Protein AF-A0A5N8HIT4-F1 (afdb_monomer)

Structure (mmCIF, N/CA/C/O backbone):
data_AF-A0A5N8HIT4-F1
#
_entry.id   AF-A0A5N8HIT4-F1
#
loop_
_atom_site.group_PDB
_atom_site.id
_atom_site.type_symbol
_atom_site.label_atom_id
_atom_site.label_alt_id
_atom_site.label_comp_id
_atom_site.label_asym_id
_atom_site.label_entity_id
_atom_site.label_seq_id
_atom_site.pdbx_PDB_ins_code
_atom_site.Cartn_x
_atom_site.Cartn_y
_atom_site.Cartn_z
_atom_site.occupancy
_atom_site.B_iso_or_equiv
_atom_site.auth_seq_id
_atom_site.auth_comp_id
_atom_site.auth_asym_id
_atom_site.auth_atom_id
_atom_site.pdbx_PDB_model_num
ATOM 1 N N . ILE A 1 1 ? 1.094 -3.490 1.714 1.00 97.12 1 I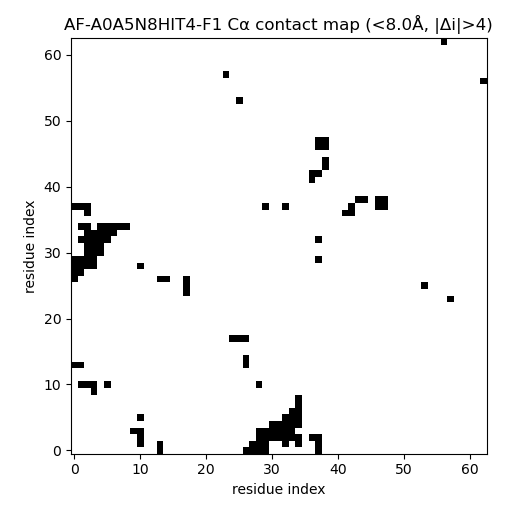LE A N 1
ATOM 2 C CA . ILE A 1 1 ? 1.764 -2.864 0.553 1.00 97.12 1 ILE A CA 1
ATOM 3 C C . ILE A 1 1 ? 2.147 -3.975 -0.410 1.00 97.12 1 ILE A C 1
ATOM 5 O O . ILE A 1 1 ? 2.573 -5.015 0.073 1.00 97.12 1 ILE A O 1
ATOM 9 N N . HIS A 1 2 ? 1.903 -3.823 -1.712 1.00 98.50 2 HIS A N 1
ATOM 10 C CA . HIS A 1 2 ? 2.139 -4.887 -2.696 1.00 98.50 2 HIS A CA 1
ATOM 11 C C . HIS A 1 2 ? 2.533 -4.300 -4.055 1.00 98.50 2 HIS A C 1
ATOM 13 O O . HIS A 1 2 ? 1.938 -3.315 -4.490 1.00 98.50 2 HIS A O 1
ATOM 19 N N . GLY A 1 3 ? 3.503 -4.909 -4.736 1.00 98.31 3 GLY A N 1
ATOM 20 C CA . GLY A 1 3 ? 3.896 -4.546 -6.097 1.00 98.31 3 GLY A CA 1
ATOM 21 C C . GLY A 1 3 ? 3.059 -5.224 -7.187 1.00 98.31 3 GLY A C 1
ATOM 22 O O . GLY A 1 3 ? 2.951 -6.444 -7.227 1.00 98.31 3 GLY A O 1
ATOM 23 N N . LYS A 1 4 ? 2.450 -4.470 -8.108 1.00 98.44 4 LYS A N 1
ATOM 24 C CA . LYS A 1 4 ? 1.617 -5.057 -9.177 1.00 98.44 4 LYS A CA 1
ATOM 25 C C . LYS A 1 4 ? 2.422 -5.825 -10.233 1.00 98.44 4 LYS A C 1
ATOM 27 O O . LYS A 1 4 ? 1.812 -6.576 -10.993 1.00 98.44 4 LYS A O 1
ATOM 32 N N . ALA A 1 5 ? 3.747 -5.665 -10.255 1.00 98.06 5 ALA A N 1
ATOM 33 C CA . ALA A 1 5 ? 4.680 -6.448 -11.063 1.00 98.06 5 ALA A CA 1
ATOM 34 C C . ALA A 1 5 ? 5.339 -7.600 -10.269 1.00 98.06 5 ALA A C 1
ATOM 36 O O . ALA A 1 5 ? 6.277 -8.231 -10.755 1.00 98.06 5 ALA A O 1
ATOM 37 N N . ASP A 1 6 ? 4.860 -7.901 -9.055 1.00 98.31 6 ASP A N 1
ATOM 38 C CA . ASP A 1 6 ? 5.296 -9.065 -8.284 1.00 98.31 6 ASP A CA 1
ATOM 39 C C . ASP A 1 6 ? 4.955 -10.368 -9.030 1.00 98.31 6 ASP A C 1
ATOM 41 O O . ASP A 1 6 ? 3.790 -10.735 -9.203 1.00 98.31 6 ASP A O 1
ATOM 45 N N . HIS A 1 7 ? 5.999 -11.061 -9.484 1.00 97.25 7 HIS A N 1
ATOM 46 C CA . HIS A 1 7 ? 5.916 -12.336 -10.195 1.00 97.25 7 HIS A CA 1
ATOM 47 C C . HIS A 1 7 ? 5.971 -13.556 -9.260 1.00 97.25 7 HIS A C 1
ATOM 49 O O . HIS A 1 7 ? 5.816 -14.686 -9.720 1.00 97.25 7 HIS A O 1
ATOM 55 N N . VAL A 1 8 ? 6.201 -13.343 -7.962 1.00 98.38 8 VAL A N 1
ATOM 56 C CA . VAL A 1 8 ? 6.251 -14.388 -6.934 1.00 98.38 8 VAL A CA 1
ATOM 57 C C . VAL A 1 8 ? 4.871 -14.553 -6.302 1.00 98.38 8 VAL A C 1
ATOM 59 O O . VAL A 1 8 ? 4.358 -15.670 -6.240 1.00 98.38 8 VAL A O 1
ATOM 62 N N . ILE A 1 9 ? 4.245 -13.451 -5.866 1.00 97.50 9 ILE A N 1
ATOM 63 C CA . ILE A 1 9 ? 2.919 -13.445 -5.231 1.00 97.50 9 ILE A CA 1
ATOM 64 C C . ILE A 1 9 ? 1.960 -12.492 -5.973 1.00 97.50 9 ILE A C 1
ATOM 66 O O . ILE A 1 9 ? 2.208 -11.286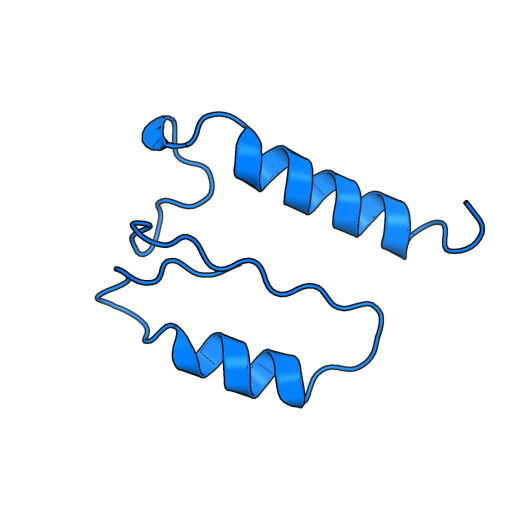 -6.013 1.00 97.50 9 ILE A O 1
ATOM 70 N N . PRO A 1 10 ? 0.805 -12.975 -6.478 1.00 98.12 10 PRO A N 1
ATOM 71 C CA . PRO A 1 10 ? -0.197 -12.120 -7.115 1.00 98.12 10 PRO A CA 1
ATOM 72 C C . PRO A 1 10 ? -0.745 -11.034 -6.179 1.00 98.12 10 PRO A C 1
ATOM 74 O O . PRO A 1 10 ? -1.207 -11.317 -5.070 1.00 98.12 10 PRO A O 1
ATOM 77 N N . TRP A 1 11 ? -0.773 -9.786 -6.648 1.00 98.38 11 TRP A N 1
ATOM 78 C CA . TRP A 1 11 ? -1.212 -8.629 -5.857 1.00 98.38 11 TRP A CA 1
ATOM 79 C C . TRP A 1 11 ? -2.692 -8.679 -5.444 1.00 98.38 11 TRP A C 1
ATOM 81 O O . TRP A 1 11 ? -3.072 -8.113 -4.419 1.00 98.38 11 TRP A O 1
ATOM 91 N N . GLN A 1 12 ? -3.524 -9.427 -6.170 1.00 98.50 12 GLN A N 1
ATOM 92 C CA . GLN A 1 12 ? -4.934 -9.662 -5.843 1.00 98.50 12 GLN A CA 1
ATOM 93 C C . GLN A 1 12 ? -5.108 -10.413 -4.511 1.00 98.50 12 GLN A C 1
ATOM 95 O O . GLN A 1 12 ? -6.155 -10.317 -3.867 1.00 98.50 12 GLN A O 1
ATOM 100 N N . HIS A 1 13 ? -4.080 -11.133 -4.037 1.00 98.44 13 HIS A N 1
ATOM 101 C CA . HIS A 1 13 ? -4.096 -11.696 -2.685 1.00 98.44 13 HIS A CA 1
ATOM 102 C C . HIS A 1 13 ? -4.170 -10.589 -1.625 1.00 98.44 13 HIS A C 1
ATOM 104 O O . HIS A 1 13 ? -4.915 -10.727 -0.653 1.00 98.44 13 HIS A O 1
ATOM 110 N N . SER A 1 14 ? -3.472 -9.469 -1.838 1.00 98.12 14 SER A N 1
ATOM 111 C CA . SER A 1 14 ? -3.543 -8.306 -0.952 1.00 98.12 14 SER A CA 1
ATOM 112 C C . SER A 1 14 ? -4.927 -7.654 -0.970 1.00 98.12 14 SER A C 1
ATOM 114 O O . SER A 1 14 ? -5.416 -7.285 0.093 1.00 98.12 14 SER A O 1
ATOM 116 N N . GLU A 1 15 ? -5.610 -7.574 -2.120 1.00 98.31 15 GLU A N 1
ATOM 117 C CA . GLU A 1 15 ? -7.004 -7.091 -2.182 1.00 98.31 15 GLU A CA 1
ATOM 118 C C . GLU A 1 15 ? -7.946 -7.977 -1.362 1.00 98.31 15 GLU A C 1
ATOM 120 O O . GLU A 1 15 ? -8.745 -7.483 -0.562 1.00 98.31 15 GLU A O 1
ATOM 125 N N . LYS A 1 16 ? -7.813 -9.302 -1.506 1.00 98.50 16 LYS A N 1
ATOM 126 C CA . LYS A 1 16 ? -8.615 -10.262 -0.743 1.00 98.50 16 LYS A CA 1
ATOM 127 C C . LYS A 1 16 ? -8.381 -10.105 0.759 1.00 98.50 16 LYS A C 1
ATOM 129 O O . LYS A 1 16 ? -9.349 -9.997 1.510 1.00 98.50 16 LYS A O 1
ATOM 134 N N . LEU A 1 17 ? -7.124 -10.043 1.201 1.00 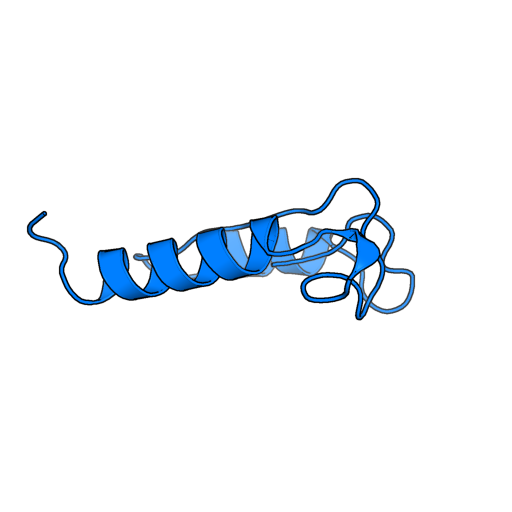98.38 17 LEU A N 1
ATOM 135 C CA . LEU A 1 17 ? -6.786 -9.826 2.611 1.00 98.38 17 LEU A CA 1
ATOM 136 C C . LEU A 1 17 ? -7.297 -8.471 3.117 1.00 98.38 17 LEU A C 1
ATOM 138 O O . LEU A 1 17 ? -7.880 -8.406 4.198 1.00 98.38 17 LEU A O 1
ATOM 142 N N . TYR A 1 18 ? -7.153 -7.409 2.321 1.00 98.50 18 TYR A N 1
ATOM 143 C CA . TYR A 1 18 ? -7.647 -6.078 2.662 1.00 98.50 18 TYR A CA 1
ATOM 144 C C . TYR A 1 18 ? -9.167 -6.062 2.846 1.00 98.50 18 TYR A C 1
ATOM 146 O O . TYR A 1 18 ? -9.657 -5.463 3.802 1.00 98.50 18 TYR A O 1
ATOM 154 N N . SER A 1 19 ? -9.925 -6.766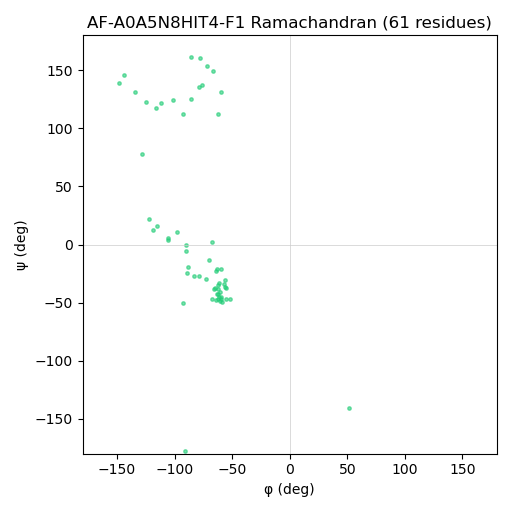 1.999 1.00 98.31 19 SER A N 1
ATOM 155 C CA . SER A 1 19 ? -11.386 -6.865 2.137 1.00 98.31 19 SER A CA 1
ATOM 156 C C . SER A 1 19 ? -11.822 -7.525 3.455 1.00 98.31 19 SER A C 1
ATOM 158 O O . SER A 1 19 ? -12.831 -7.128 4.032 1.00 98.31 19 SER A O 1
ATOM 160 N N . LEU A 1 20 ? -11.030 -8.477 3.964 1.00 98.50 20 LEU A N 1
ATOM 161 C CA . LEU A 1 20 ? -11.320 -9.246 5.180 1.00 98.50 20 LEU A CA 1
ATOM 162 C C . LEU A 1 20 ? -10.791 -8.590 6.465 1.00 98.50 20 LEU A C 1
ATOM 164 O O . LEU A 1 20 ? -11.295 -8.873 7.552 1.00 98.50 20 LEU A O 1
ATOM 168 N N . ALA A 1 21 ? -9.766 -7.743 6.365 1.00 98.06 21 ALA A N 1
ATOM 169 C CA . ALA A 1 21 ? -9.169 -7.072 7.515 1.00 98.06 21 ALA A CA 1
ATOM 170 C C . ALA A 1 21 ? -10.145 -6.073 8.169 1.00 98.06 21 ALA A C 1
ATOM 172 O O . ALA A 1 21 ? -10.982 -5.465 7.498 1.00 98.06 21 ALA A O 1
ATOM 173 N N . LYS A 1 22 ? -10.021 -5.875 9.484 1.00 97.50 22 LYS A N 1
ATOM 174 C CA . LYS A 1 22 ? -10.743 -4.825 10.224 1.00 97.50 22 LYS A CA 1
ATOM 175 C C . LYS A 1 22 ? -9.970 -3.505 10.170 1.00 97.50 22 LYS A C 1
ATOM 177 O O . LYS A 1 22 ? -8.777 -3.506 9.882 1.00 97.50 22 LYS A O 1
ATOM 182 N N . GLU A 1 23 ? -10.657 -2.402 10.447 1.00 95.75 23 GLU A N 1
ATOM 183 C CA . GLU A 1 23 ? -10.025 -1.086 10.574 1.00 95.75 23 GLU A CA 1
ATOM 184 C C . GLU A 1 23 ? -9.187 -0.963 11.864 1.00 95.75 23 GLU A C 1
ATOM 186 O O . GLU A 1 23 ? -9.514 -1.625 12.857 1.00 95.75 23 GLU A O 1
ATOM 191 N N . PRO A 1 24 ? -8.152 -0.098 11.876 1.00 96.00 24 PRO A N 1
ATOM 192 C CA . PRO A 1 24 ? -7.656 0.692 10.741 1.00 96.00 24 PRO A CA 1
ATOM 193 C C . PRO A 1 24 ? -6.833 -0.150 9.750 1.00 96.00 24 PRO A C 1
ATOM 195 O O . PRO A 1 24 ? -5.985 -0.947 10.154 1.00 96.00 24 PRO A O 1
ATOM 198 N N . LYS A 1 25 ? -7.044 0.044 8.443 1.00 97.00 25 LYS A N 1
ATOM 199 C CA . LYS A 1 25 ? -6.280 -0.627 7.376 1.00 97.00 25 LYS A CA 1
ATOM 200 C C . LYS A 1 25 ? -6.035 0.282 6.172 1.00 97.00 25 LYS A C 1
ATOM 202 O O . LYS A 1 25 ? -6.893 1.053 5.752 1.00 97.00 25 LYS A O 1
ATOM 207 N N . ARG A 1 26 ? -4.879 0.115 5.525 1.00 97.88 26 ARG A N 1
ATOM 208 C CA . ARG A 1 26 ? -4.527 0.810 4.277 1.00 97.88 26 ARG A CA 1
ATOM 209 C C . ARG A 1 26 ? -3.919 -0.163 3.270 1.00 97.88 26 ARG A C 1
ATOM 211 O O . ARG A 1 26 ? -3.004 -0.914 3.606 1.00 97.88 26 ARG A O 1
ATOM 218 N N . LEU A 1 27 ? -4.413 -0.141 2.033 1.00 98.06 27 LEU A N 1
ATOM 219 C CA . LEU A 1 27 ? -3.826 -0.878 0.915 1.00 98.06 27 LEU A CA 1
ATOM 220 C C . LEU A 1 27 ? -3.005 0.083 0.052 1.00 98.06 27 LEU A C 1
ATOM 222 O O . LEU A 1 27 ? -3.523 1.082 -0.431 1.00 98.06 27 LEU A O 1
ATOM 226 N N . ILE A 1 28 ? -1.729 -0.243 -0.145 1.00 98.00 28 ILE A N 1
ATOM 227 C CA . ILE A 1 28 ? -0.808 0.487 -1.024 1.00 98.00 28 ILE A CA 1
ATOM 228 C C . ILE A 1 28 ? -0.406 -0.476 -2.141 1.00 98.00 28 ILE A C 1
ATOM 230 O O . ILE A 1 28 ? 0.174 -1.527 -1.845 1.00 98.00 28 ILE A O 1
ATOM 234 N N . LEU A 1 29 ? -0.737 -0.138 -3.389 1.00 98.06 29 LEU A N 1
ATOM 235 C CA . LEU A 1 29 ? -0.379 -0.904 -4.584 1.00 98.06 29 LEU A CA 1
ATOM 236 C C . LEU A 1 29 ? 0.621 -0.107 -5.424 1.00 98.06 29 LEU A C 1
ATOM 238 O O . LEU A 1 29 ? 0.313 1.005 -5.843 1.00 98.06 29 LEU A O 1
ATOM 242 N N . ILE A 1 30 ? 1.792 -0.687 -5.679 1.00 97.94 30 ILE A N 1
ATOM 243 C CA . ILE A 1 30 ? 2.882 -0.068 -6.446 1.00 97.9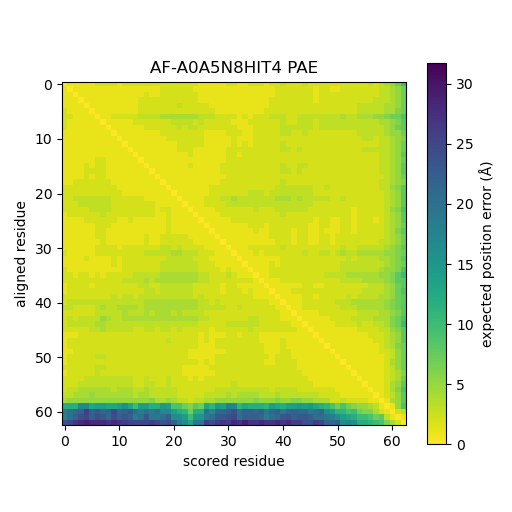4 30 ILE A CA 1
ATOM 244 C C . ILE A 1 30 ? 2.719 -0.493 -7.913 1.00 97.94 30 ILE A C 1
ATOM 246 O O . ILE A 1 30 ? 2.867 -1.687 -8.184 1.00 97.94 30 ILE A O 1
ATOM 250 N N . PRO A 1 31 ? 2.384 0.408 -8.860 1.00 96.62 31 PRO A N 1
ATOM 251 C CA . PRO A 1 31 ? 2.043 0.024 -10.235 1.00 96.62 31 PRO A CA 1
ATOM 252 C C . PRO A 1 31 ? 3.102 -0.816 -10.961 1.00 96.62 31 PRO A C 1
ATOM 254 O O . PRO A 1 31 ? 2.743 -1.736 -11.690 1.00 96.62 31 PRO A O 1
ATOM 257 N N . ASP A 1 32 ? 4.380 -0.528 -10.734 1.00 96.62 32 ASP A N 1
ATOM 258 C CA . ASP A 1 32 ? 5.542 -1.154 -11.371 1.00 96.62 32 ASP A CA 1
ATOM 259 C C . ASP A 1 32 ? 6.470 -1.870 -10.370 1.00 96.62 32 ASP A C 1
ATOM 261 O O . ASP A 1 32 ? 7.593 -2.230 -10.720 1.00 96.62 32 ASP A O 1
ATOM 265 N N . GLY A 1 33 ? 6.004 -2.068 -9.131 1.00 97.62 33 GLY A N 1
ATOM 266 C CA . GLY A 1 33 ? 6.796 -2.657 -8.054 1.00 97.62 33 GLY A CA 1
ATOM 267 C C . GLY A 1 33 ? 6.896 -4.174 -8.158 1.00 97.62 33 GLY A C 1
ATOM 268 O O . GLY A 1 33 ? 5.886 -4.849 -8.375 1.00 97.62 33 GLY A O 1
ATOM 269 N N . GLU A 1 34 ? 8.099 -4.700 -7.953 1.00 97.62 34 GLU A N 1
ATOM 270 C CA . GLU A 1 34 ? 8.378 -6.136 -7.839 1.00 97.62 34 GLU A CA 1
ATOM 271 C C . GLU A 1 34 ? 8.312 -6.629 -6.377 1.00 97.62 34 GLU A C 1
ATOM 273 O O . GLU A 1 34 ? 8.016 -5.871 -5.451 1.00 97.62 34 GLU A O 1
ATOM 278 N N . HIS A 1 35 ? 8.605 -7.916 -6.157 1.00 97.69 35 HIS A N 1
ATOM 279 C CA . HIS A 1 35 ? 8.412 -8.613 -4.879 1.00 97.69 35 HIS A CA 1
ATOM 280 C C . HIS A 1 35 ? 9.117 -7.962 -3.669 1.00 97.69 35 HIS A C 1
ATOM 282 O O . HIS A 1 35 ? 8.567 -7.937 -2.571 1.00 97.69 35 HIS 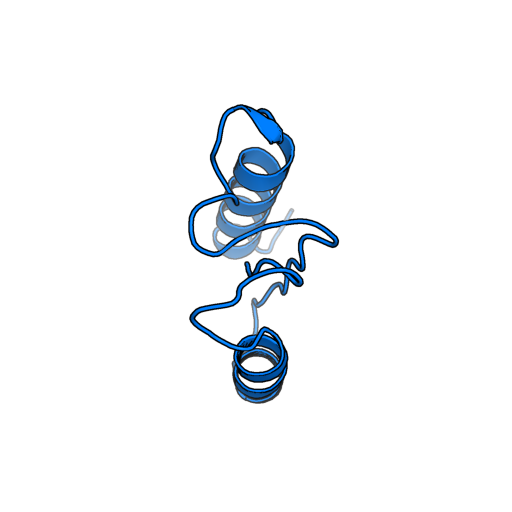A O 1
ATOM 288 N N . ILE A 1 36 ? 10.320 -7.408 -3.858 1.00 95.75 36 ILE A N 1
ATOM 289 C CA . ILE A 1 36 ? 11.138 -6.791 -2.791 1.00 95.75 36 ILE A CA 1
ATOM 290 C C . ILE A 1 36 ? 11.337 -5.281 -2.985 1.00 95.75 36 ILE A C 1
ATOM 292 O O . ILE A 1 36 ? 12.219 -4.678 -2.380 1.00 95.75 36 ILE A O 1
ATOM 296 N N . ASP A 1 37 ? 10.528 -4.666 -3.846 1.00 95.62 37 ASP A N 1
ATOM 297 C CA . ASP A 1 37 ? 10.823 -3.341 -4.394 1.00 95.62 37 ASP A CA 1
ATOM 298 C C . ASP A 1 37 ? 10.300 -2.188 -3.524 1.00 95.62 37 ASP A C 1
ATOM 300 O O . ASP A 1 37 ? 10.778 -1.066 -3.610 1.00 95.62 37 ASP A O 1
ATOM 304 N N . ALA A 1 38 ? 9.336 -2.455 -2.641 1.00 95.69 38 ALA A N 1
ATOM 305 C CA . ALA A 1 38 ? 8.587 -1.415 -1.933 1.00 95.69 38 ALA A CA 1
ATOM 306 C C . ALA A 1 38 ? 9.441 -0.415 -1.132 1.00 95.69 38 ALA A C 1
ATOM 308 O O . ALA A 1 38 ? 9.032 0.730 -0.980 1.00 95.69 38 ALA A O 1
ATOM 309 N N . PHE A 1 39 ? 10.599 -0.832 -0.617 1.00 95.88 39 PHE A N 1
ATOM 310 C CA . PHE A 1 39 ? 11.524 0.030 0.132 1.00 95.88 39 PHE A CA 1
ATOM 311 C C . PHE A 1 39 ? 12.921 0.077 -0.498 1.00 95.88 39 PHE A C 1
ATOM 313 O O . PHE A 1 39 ? 13.897 0.342 0.205 1.00 95.88 39 PHE A O 1
ATOM 320 N N . SER A 1 40 ? 13.020 -0.247 -1.789 1.00 95.69 40 SER A N 1
ATOM 321 C CA . SER A 1 40 ? 14.260 -0.138 -2.551 1.00 95.69 40 SER A CA 1
ATOM 322 C C . SER A 1 40 ? 14.527 1.320 -2.942 1.00 95.69 40 SER A C 1
ATOM 324 O O . SER A 1 40 ? 13.609 2.142 -3.012 1.00 95.69 40 SER A O 1
ATOM 326 N N . ASP A 1 41 ? 15.779 1.628 -3.284 1.00 95.81 41 ASP A N 1
ATOM 327 C CA . ASP A 1 41 ? 16.179 2.969 -3.730 1.00 95.81 41 ASP A CA 1
ATOM 328 C C . ASP A 1 41 ? 15.430 3.434 -4.994 1.00 95.81 41 ASP A C 1
ATOM 330 O O . ASP A 1 41 ? 15.323 4.636 -5.237 1.00 95.81 41 ASP A O 1
ATOM 334 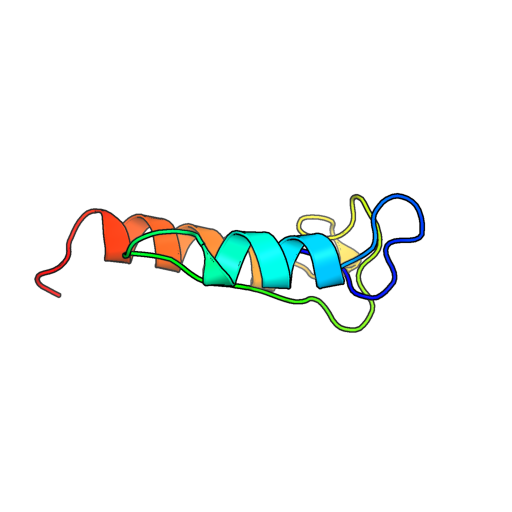N N . ARG A 1 42 ? 14.865 2.507 -5.788 1.00 95.38 42 ARG A N 1
ATOM 335 C CA . ARG A 1 42 ? 14.107 2.812 -7.016 1.00 95.38 42 ARG A CA 1
ATOM 336 C C . ARG A 1 42 ? 12.926 3.746 -6.755 1.00 95.38 42 ARG A C 1
ATOM 338 O O . ARG A 1 42 ? 12.601 4.564 -7.612 1.00 95.38 42 ARG A O 1
ATOM 345 N N . HIS A 1 43 ? 12.295 3.618 -5.591 1.00 94.06 43 HIS A N 1
ATOM 346 C CA . HIS A 1 43 ? 11.105 4.388 -5.217 1.00 94.06 43 HIS A CA 1
ATOM 347 C C . HIS A 1 43 ? 11.403 5.482 -4.186 1.00 94.06 43 HIS A C 1
ATOM 349 O O . HIS A 1 43 ? 10.480 6.161 -3.725 1.00 94.06 43 HIS A O 1
ATOM 355 N N . GLY A 1 44 ? 12.680 5.661 -3.823 1.00 95.12 44 GLY A N 1
ATOM 356 C CA . GLY A 1 44 ? 13.097 6.532 -2.727 1.00 95.12 44 GLY A CA 1
ATOM 357 C C . GLY A 1 44 ? 12.330 6.224 -1.437 1.00 95.12 44 GL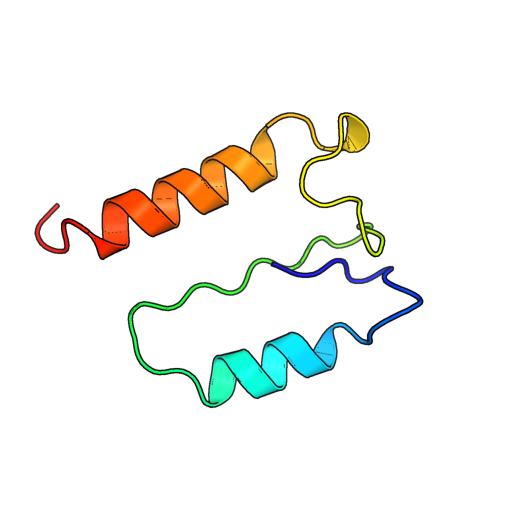Y A C 1
ATOM 358 O O . GLY A 1 44 ? 12.021 5.072 -1.131 1.00 95.12 44 GLY A O 1
ATOM 359 N N . ASP A 1 45 ? 11.962 7.267 -0.695 1.00 96.31 45 ASP A N 1
ATOM 360 C CA . ASP A 1 45 ? 11.240 7.121 0.573 1.00 96.31 45 ASP A CA 1
ATOM 361 C C . ASP A 1 45 ? 9.708 7.127 0.435 1.00 96.31 45 ASP A C 1
ATOM 363 O O . ASP A 1 45 ? 9.010 6.931 1.428 1.00 96.31 45 ASP A O 1
ATOM 367 N N . VAL A 1 46 ? 9.155 7.262 -0.776 1.00 96.31 46 VAL A N 1
ATOM 368 C CA . VAL A 1 46 ? 7.711 7.490 -1.009 1.00 96.31 46 VAL A CA 1
ATOM 369 C C . VAL A 1 46 ? 6.821 6.467 -0.295 1.00 96.31 46 VAL A C 1
ATOM 371 O O . VAL A 1 46 ? 5.829 6.812 0.350 1.00 96.31 46 VAL A O 1
ATOM 374 N N . TYR A 1 47 ? 7.155 5.183 -0.399 1.00 97.31 47 TYR A N 1
ATOM 375 C CA . TYR A 1 47 ? 6.365 4.120 0.223 1.00 97.31 47 TYR A CA 1
ATOM 376 C C . TYR A 1 47 ? 6.704 3.903 1.697 1.00 97.31 47 TYR A C 1
ATOM 378 O O . TYR A 1 47 ? 5.840 3.474 2.469 1.00 97.31 47 TYR A O 1
ATOM 386 N N . ARG A 1 48 ? 7.935 4.228 2.106 1.00 96.62 48 ARG A N 1
ATOM 387 C CA . ARG A 1 48 ? 8.335 4.240 3.515 1.00 96.62 48 ARG A CA 1
ATOM 388 C C . ARG A 1 48 ? 7.546 5.305 4.2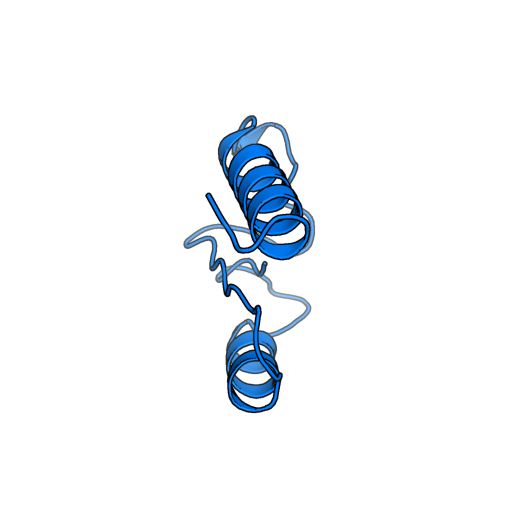73 1.00 96.62 48 ARG A C 1
ATOM 390 O O . ARG A 1 48 ? 6.970 4.995 5.312 1.00 96.62 48 ARG A O 1
ATOM 397 N N . GLU A 1 49 ? 7.458 6.515 3.732 1.00 97.75 49 GLU A N 1
ATOM 398 C CA . GLU A 1 49 ? 6.693 7.625 4.303 1.00 97.75 49 GLU A CA 1
ATOM 399 C C . GLU A 1 49 ? 5.208 7.277 4.429 1.00 97.75 49 GLU A C 1
ATOM 401 O O . GLU A 1 49 ? 4.634 7.452 5.500 1.00 97.75 49 GLU A O 1
ATOM 406 N N . GLN A 1 50 ? 4.597 6.676 3.401 1.00 97.56 50 GLN A N 1
ATOM 407 C CA . GLN A 1 50 ? 3.202 6.218 3.479 1.00 97.56 50 GLN A CA 1
ATOM 408 C C . GLN A 1 50 ? 2.971 5.140 4.548 1.00 97.56 50 GLN A C 1
ATOM 410 O O . GLN A 1 50 ? 1.897 5.100 5.158 1.00 97.56 50 GLN A O 1
ATOM 415 N N . MET A 1 51 ? 3.945 4.248 4.767 1.00 96.69 51 MET A N 1
ATOM 416 C CA . MET A 1 51 ? 3.876 3.250 5.837 1.00 96.69 51 MET A CA 1
ATOM 417 C C . MET A 1 51 ? 3.961 3.917 7.212 1.00 96.69 51 MET A C 1
ATOM 419 O O . MET A 1 51 ? 3.165 3.594 8.093 1.00 96.69 51 MET A O 1
ATOM 423 N N . VAL A 1 52 ? 4.910 4.839 7.395 1.00 96.88 52 VAL A N 1
ATOM 424 C CA . VAL A 1 52 ? 5.092 5.575 8.654 1.00 96.88 52 VAL A CA 1
ATOM 425 C C . VAL A 1 52 ? 3.856 6.415 8.968 1.00 96.88 52 VAL A C 1
ATOM 427 O O . VAL A 1 52 ? 3.340 6.322 10.078 1.00 96.88 52 VAL A O 1
ATOM 430 N N . ASP A 1 53 ? 3.329 7.150 7.988 1.00 96.88 53 ASP A N 1
ATOM 431 C CA . ASP A 1 53 ? 2.088 7.920 8.112 1.00 96.88 53 ASP A CA 1
ATOM 432 C C . ASP A 1 53 ? 0.915 7.037 8.561 1.00 96.88 53 ASP A C 1
ATOM 434 O O . ASP A 1 53 ? 0.215 7.360 9.523 1.00 96.88 53 ASP A O 1
ATOM 438 N N . PHE A 1 54 ? 0.740 5.869 7.931 1.00 96.38 54 PHE A N 1
ATOM 439 C CA . PHE A 1 54 ? -0.303 4.932 8.343 1.00 96.38 54 PHE A CA 1
ATOM 440 C C . PHE A 1 54 ? -0.129 4.498 9.802 1.00 96.38 54 PHE A C 1
ATOM 442 O O . PHE A 1 54 ? -1.085 4.578 10.572 1.00 96.38 54 PHE A O 1
ATOM 449 N N . ILE A 1 55 ? 1.076 4.079 10.196 1.00 95.50 55 ILE A N 1
ATOM 450 C CA . ILE A 1 55 ? 1.351 3.634 11.568 1.00 95.50 55 ILE A CA 1
ATOM 451 C C . ILE A 1 55 ? 1.056 4.760 12.567 1.00 95.50 55 ILE A C 1
ATOM 453 O O . ILE A 1 55 ? 0.362 4.526 13.553 1.00 95.50 55 ILE A O 1
ATOM 457 N N . LEU A 1 56 ? 1.525 5.983 12.306 1.00 96.25 56 LEU A N 1
ATOM 458 C CA . LEU A 1 56 ? 1.295 7.127 13.190 1.00 96.25 56 LEU A CA 1
ATOM 459 C C . LEU A 1 56 ? -0.196 7.479 13.305 1.00 96.25 56 LEU A C 1
ATOM 461 O O . LEU A 1 56 ? -0.679 7.692 14.417 1.00 96.25 56 LEU A O 1
ATOM 465 N N . SER A 1 57 ? -0.938 7.470 12.191 1.00 94.19 57 SER A N 1
ATOM 466 C CA . SER A 1 57 ? -2.390 7.720 12.190 1.00 94.19 57 SER A CA 1
ATOM 467 C C . SER A 1 57 ? -3.180 6.639 12.940 1.00 94.19 57 SER A C 1
ATOM 469 O O . SER A 1 57 ? -4.122 6.940 13.668 1.00 94.19 57 SER A O 1
ATOM 471 N N . ALA A 1 58 ? -2.765 5.373 12.828 1.00 93.56 58 ALA A N 1
ATOM 472 C CA . ALA A 1 58 ? -3.416 4.257 13.507 1.00 93.56 58 ALA A CA 1
ATOM 473 C C . ALA A 1 58 ? -3.146 4.249 15.021 1.00 93.56 58 ALA A C 1
ATOM 475 O O . ALA A 1 58 ? -3.985 3.781 15.789 1.00 93.56 58 ALA A O 1
ATOM 476 N N . LEU A 1 59 ? -1.987 4.762 15.451 1.00 91.06 59 LEU A N 1
ATOM 477 C CA . LEU A 1 59 ? -1.621 4.871 16.865 1.00 91.06 59 LEU A CA 1
ATOM 478 C C . LEU A 1 59 ? -2.286 6.061 17.567 1.00 91.06 59 LEU A C 1
ATOM 480 O O . LEU A 1 59 ? -2.520 5.984 18.770 1.00 91.06 59 LEU A O 1
ATOM 484 N N . ASN A 1 60 ? -2.621 7.128 16.834 1.00 83.94 60 ASN A N 1
ATOM 485 C CA . ASN A 1 60 ? -3.264 8.329 17.374 1.00 83.94 60 ASN A CA 1
ATOM 486 C C . ASN A 1 60 ? -4.526 8.700 16.572 1.00 83.94 60 ASN A C 1
ATOM 488 O O . ASN A 1 60 ? -4.492 9.658 15.802 1.00 83.94 60 ASN A O 1
ATOM 492 N N . PRO A 1 61 ? -5.667 8.014 16.779 1.00 64.75 61 PRO A N 1
ATOM 493 C CA . PRO A 1 61 ? -6.877 8.209 15.969 1.00 64.75 61 PRO A CA 1
ATOM 494 C C . PRO A 1 61 ? -7.581 9.572 16.135 1.00 64.75 61 PRO A C 1
ATOM 496 O O . PRO A 1 61 ? -8.668 9.755 15.597 1.00 64.75 61 PRO A O 1
ATOM 499 N N . GLN A 1 62 ? -7.035 10.485 16.948 1.00 61.56 62 GLN A N 1
ATOM 500 C CA . GLN A 1 62 ? -7.649 11.766 17.332 1.00 61.56 62 GLN A CA 1
ATOM 501 C C . GLN A 1 62 ? -7.025 13.001 16.654 1.00 61.56 62 GLN A C 1
ATOM 503 O O . GLN A 1 62 ? -7.416 14.114 17.000 1.00 61.56 62 GLN A O 1
ATOM 508 N N . ASN A 1 63 ? -6.090 12.820 15.712 1.00 49.97 63 ASN A N 1
ATOM 509 C CA . ASN A 1 63 ? -5.555 13.901 14.871 1.00 49.97 63 ASN A CA 1
ATOM 510 C C . ASN A 1 63 ? -6.215 13.922 13.492 1.00 49.97 63 ASN A C 1
ATOM 512 O O . ASN A 1 63 ? -6.334 12.831 12.891 1.00 49.97 63 ASN A O 1
#

Foldseek 3Di:
DEECQAPPDHCVVVVVVQVVDDPPDDDDYHDHAYDPRQPDPVVPCVNVVVVVVSVVCRVPVPD

Sequence (63 aa):
IHGKADHVIPWQHSEKLYSLAKEPKRLILIPDGEHIDAFSDRHGDVYREQMVDFILSALNPQN

Solvent-accessible surface area (backbone atoms only — not comparable to full-atom values): 3896 Å² total; per-residue (Å²): 110,42,20,64,52,19,86,85,56,66,46,66,56,56,53,56,51,56,72,72,52,66,84,85,76,79,87,47,76,36,81,82,23,35,83,80,38,68,75,30,78,91,56,48,58,62,53,50,52,54,51,51,52,50,52,53,46,66,76,43,81,87,116

Organism: Escherichia coli (NCBI:txid562)

pLDDT: mean 94.97, std 8.49, range [49.97, 98.5]

Secondary structure (DSSP, 8-state):
-EETT-SSS-THHHHHHHHHSPSS----EETT--TT-TTSGGGTTHHHHHHHHHHHHHH-TT-

Radius of gyration: 12.66 Å; Cα contacts (8 Å, |Δi|>4): 65; chains: 1; bounding box: 28×28×29 Å

Nearest PDB structures (foldseek):
  7qjm-assembly2_B  TM=7.393E-01  e=6.945E-01  Chloroflexus sp. MS-G
  2fuk-assembly1_A-2  TM=6.626E-01  e=9.155E-01  Xanthomonas campestris
  2pzs-assembly4_D  TM=3.257E-01  e=8.941E+00  Salasvirus phi29

InterPro domains:
  IPR029058 Alpha/Beta hydrolase fold [G3DSA:3.40.50.1820] (1-62)
  IPR029058 Alpha/Beta hydrolase fold [SSF53474] (1-59)

Mean predicted aligned error: 3.08 Å